Protein AF-A0A7K4IM22-F1 (afdb_monomer)

Sequence (169 aa):
MVTNSKRLALTTLLGAIAFISKGFLPTPVDKMFIVVQALAFALASLLIRGGATYASVVNGALLSIIKAEFFPFSIFFSILYGLLIDGLFFISKVKTENCVRNGRLLSALSLSTAIIGFMSIYVATSVGLMPLTSILYVIIFVIGVINGIVAGYLTSLIWNKYLAYYFKN

Secondary structure (DSSP, 8-state):
---HHHHHHHHHHHHHHHHHHHHTSPTTHHHH--HHHHHHHHHHHHHSTTHHHHHHHHHHHHHHHH-GGGTTHHHHHHHHHHHHHHHHHHHTT-B-SS-B-HHHHHHHHHHHHHHHHHHHHHHHHHTT-----HHHHHHHHHHHHHHHHHHHHHHHHHIIIIIHHHTT-

Foldseek 3Di:
DQPPVNLLVLLLVLLVQQQVQQLPPDPPVSLLRNLSVLLSLLLLCVVDQLSSLSSLQNNQVSSCVSPVVCPPVSNVLSNQLSVQLNVQCVVLVQDDPQAGDLVSLLVSQLVSQLVSLVVVVVVCVVVVVDPDDPVVSVVSNVSSSVSSNSSSNVSRCCCNPPVSVVVVD

Mean predicted aligned error: 7.1 Å

Radius of gyration: 15.71 Å; Cα contacts (8 Å, |Δi|>4): 234; chains: 1; bounding box: 38×25×49 Å

pLDDT: mean 80.61, std 10.28, range [36.12, 92.31]

Solvent-accessible surface area (backbone atoms only — not comparable to full-atom values): 8396 Å² total; per-residue (Å²): 134,83,52,72,68,58,52,53,52,49,19,46,49,34,7,48,53,27,28,69,68,30,60,83,43,59,86,69,57,31,60,56,51,44,29,63,35,52,26,30,31,52,48,24,27,73,77,33,91,55,17,6,30,55,9,18,45,47,23,11,58,58,38,35,73,74,42,52,92,48,55,68,56,47,36,54,52,28,32,51,44,13,44,38,42,34,51,35,40,59,74,60,53,24,74,46,103,74,49,64,46,52,69,49,39,21,52,30,36,24,50,34,34,41,55,47,43,52,53,52,49,55,50,35,54,74,71,60,79,52,96,64,62,75,67,58,54,53,50,43,44,54,43,27,31,53,28,18,39,52,17,22,52,50,41,37,48,49,37,60,70,56,46,41,58,63,75,70,112

Structure (mmCIF, N/CA/C/O backbone):
data_AF-A0A7K4IM22-F1
#
_entry.id   AF-A0A7K4IM22-F1
#
loop_
_atom_site.group_PDB
_atom_site.id
_atom_site.type_symbol
_atom_s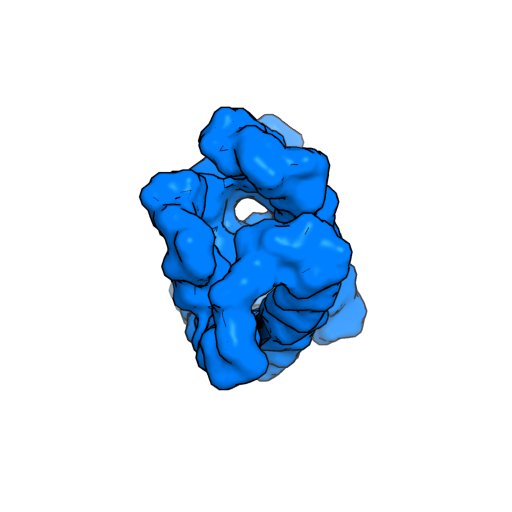ite.label_atom_id
_atom_site.label_alt_id
_atom_site.label_comp_id
_atom_site.label_asym_id
_atom_site.label_entity_id
_atom_site.label_seq_id
_atom_site.pdbx_PDB_ins_code
_atom_site.Cartn_x
_atom_site.Cartn_y
_atom_site.Cartn_z
_atom_site.occupancy
_atom_site.B_iso_or_equiv
_atom_site.auth_seq_id
_atom_site.auth_comp_id
_atom_site.auth_asym_id
_atom_site.auth_atom_id
_atom_site.pdbx_PDB_model_num
ATOM 1 N N . MET A 1 1 ? -6.255 4.124 25.709 1.00 44.84 1 MET A N 1
ATOM 2 C CA . MET A 1 1 ? -5.140 4.902 25.113 1.00 44.84 1 MET A CA 1
ATOM 3 C C . MET A 1 1 ? -3.961 3.972 24.851 1.00 44.84 1 MET A C 1
ATOM 5 O O . MET A 1 1 ? -3.412 3.422 25.794 1.00 44.84 1 MET A O 1
ATOM 9 N N . VAL A 1 2 ? -3.596 3.737 23.589 1.00 54.25 2 VAL A N 1
ATOM 10 C CA . VAL A 1 2 ? -2.397 2.948 23.253 1.00 54.25 2 VAL A CA 1
ATOM 11 C C . VAL A 1 2 ? -1.177 3.848 23.478 1.00 54.25 2 VAL A C 1
ATOM 13 O O . VAL A 1 2 ? -1.089 4.907 22.861 1.00 54.25 2 VAL A O 1
ATOM 16 N N . THR A 1 3 ? -0.268 3.467 24.378 1.00 66.62 3 THR A N 1
ATOM 17 C CA . THR A 1 3 ? 0.984 4.198 24.645 1.00 66.62 3 THR A CA 1
ATOM 18 C C . THR A 1 3 ? 1.800 4.391 23.361 1.00 66.62 3 THR A C 1
ATOM 20 O O . THR A 1 3 ? 1.767 3.539 22.470 1.00 66.62 3 THR A O 1
ATOM 23 N N . ASN A 1 4 ? 2.553 5.496 23.254 1.00 75.06 4 ASN A N 1
ATOM 24 C CA . ASN A 1 4 ? 3.346 5.822 22.056 1.00 75.06 4 ASN A CA 1
ATOM 25 C C . ASN A 1 4 ? 4.263 4.667 21.611 1.00 75.06 4 ASN A C 1
ATOM 27 O O . ASN A 1 4 ? 4.353 4.394 20.416 1.00 75.06 4 ASN A O 1
ATOM 31 N N . SER A 1 5 ? 4.838 3.912 22.552 1.00 79.75 5 SER A N 1
ATOM 32 C CA . SER A 1 5 ? 5.677 2.743 22.250 1.00 79.75 5 SER A CA 1
ATOM 33 C C . SER A 1 5 ? 4.906 1.601 21.579 1.00 79.75 5 SER A C 1
ATOM 35 O O . SER A 1 5 ? 5.389 1.016 20.615 1.00 79.75 5 SER A O 1
ATOM 37 N N . LYS A 1 6 ? 3.678 1.306 22.029 1.00 81.69 6 LYS A N 1
ATOM 38 C CA . LYS A 1 6 ? 2.829 0.267 21.418 1.00 81.69 6 LYS A CA 1
ATOM 39 C C . LYS A 1 6 ? 2.375 0.669 20.013 1.00 81.69 6 LYS A C 1
ATOM 41 O O . LYS A 1 6 ? 2.287 -0.182 19.134 1.00 81.69 6 LYS A O 1
ATOM 46 N N . ARG A 1 7 ? 2.114 1.964 19.788 1.00 78.94 7 ARG A N 1
ATOM 47 C CA . ARG A 1 7 ? 1.767 2.489 18.456 1.00 78.94 7 ARG A CA 1
ATOM 48 C C . ARG A 1 7 ? 2.927 2.319 17.480 1.00 78.94 7 ARG A C 1
ATOM 50 O O . ARG A 1 7 ? 2.709 1.831 16.378 1.00 78.94 7 ARG A O 1
ATOM 57 N N . LEU A 1 8 ? 4.137 2.670 17.914 1.00 83.06 8 LEU A N 1
ATOM 58 C CA . LEU A 1 8 ? 5.347 2.509 17.112 1.00 83.06 8 LEU A CA 1
ATOM 59 C C . LEU A 1 8 ? 5.618 1.032 16.796 1.00 83.06 8 LEU A C 1
ATOM 61 O O . LEU A 1 8 ? 5.872 0.698 15.648 1.00 83.06 8 LEU A O 1
ATOM 65 N N . ALA A 1 9 ? 5.490 0.144 17.787 1.00 87.31 9 ALA A N 1
ATOM 66 C CA . ALA A 1 9 ? 5.671 -1.295 17.592 1.00 87.31 9 ALA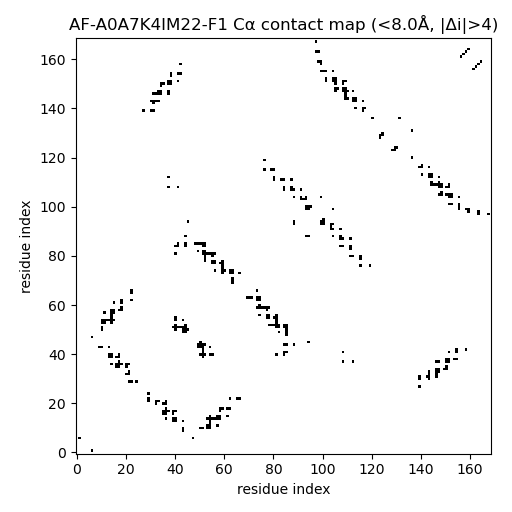 A CA 1
ATOM 67 C C . ALA A 1 9 ? 4.666 -1.893 16.590 1.00 87.31 9 ALA A C 1
ATOM 69 O O . ALA A 1 9 ? 5.017 -2.758 15.795 1.00 87.31 9 ALA A O 1
ATOM 70 N N . LEU A 1 10 ? 3.413 -1.428 16.600 1.00 86.31 10 LEU A N 1
ATOM 71 C CA . LEU A 1 10 ? 2.394 -1.884 15.652 1.00 86.31 10 LEU A CA 1
ATOM 72 C C . LEU A 1 10 ? 2.688 -1.429 14.218 1.00 86.31 10 LEU A C 1
ATOM 74 O O . LEU A 1 10 ? 2.568 -2.231 13.293 1.00 86.31 10 LEU A O 1
ATOM 78 N N . THR A 1 11 ? 3.069 -0.164 14.009 1.00 86.81 11 THR A N 1
ATOM 79 C CA . THR A 1 11 ? 3.375 0.338 12.658 1.00 86.81 11 THR A CA 1
ATOM 80 C C . THR A 1 11 ? 4.645 -0.285 12.096 1.00 86.81 11 THR A C 1
ATOM 82 O O . THR A 1 11 ? 4.673 -0.617 10.911 1.00 86.81 11 THR A O 1
ATOM 85 N N . THR A 1 12 ? 5.670 -0.504 12.925 1.00 88.69 12 THR A N 1
ATOM 86 C CA . THR A 1 12 ? 6.892 -1.197 12.499 1.00 88.69 12 THR A CA 1
ATOM 87 C C . THR A 1 12 ? 6.615 -2.657 12.159 1.00 88.69 12 THR A C 1
ATOM 89 O O . THR A 1 12 ? 7.071 -3.122 11.118 1.00 88.69 12 THR A O 1
ATOM 92 N N . LEU A 1 13 ? 5.814 -3.361 12.964 1.00 90.94 13 LEU A N 1
ATOM 93 C CA . LEU A 1 13 ? 5.442 -4.753 12.709 1.00 90.94 13 LEU A CA 1
ATOM 94 C C . LEU A 1 13 ? 4.632 -4.903 11.414 1.00 90.94 13 LEU A C 1
ATOM 96 O O . LEU A 1 13 ? 4.947 -5.759 10.591 1.00 90.94 13 LEU A O 1
ATOM 100 N N . LEU A 1 14 ? 3.642 -4.037 11.179 1.00 89.56 14 LEU A N 1
ATOM 101 C CA . LEU A 1 14 ? 2.877 -4.028 9.926 1.00 89.56 14 LEU A CA 1
ATOM 102 C C . LEU A 1 14 ? 3.754 -3.678 8.714 1.00 89.56 14 LEU A C 1
ATOM 104 O O . LEU A 1 14 ? 3.598 -4.280 7.651 1.00 89.56 14 LEU A O 1
ATOM 108 N N . GLY A 1 15 ? 4.709 -2.758 8.878 1.00 87.19 15 GLY A N 1
ATOM 109 C CA . GLY A 1 15 ? 5.718 -2.453 7.860 1.00 87.19 15 GLY A CA 1
ATOM 110 C C . GLY A 1 15 ? 6.636 -3.642 7.554 1.00 87.19 15 GLY A C 1
ATOM 111 O O . GLY A 1 15 ? 6.923 -3.913 6.390 1.00 87.19 15 GLY A O 1
ATOM 112 N N . ALA A 1 16 ? 7.047 -4.397 8.574 1.00 89.00 16 ALA A N 1
ATOM 113 C CA . ALA A 1 16 ? 7.862 -5.598 8.413 1.00 89.00 16 ALA A CA 1
ATOM 114 C C . ALA A 1 16 ? 7.088 -6.741 7.732 1.00 89.00 16 ALA A C 1
ATOM 116 O O . ALA A 1 16 ? 7.627 -7.396 6.843 1.00 89.00 16 ALA A O 1
ATOM 117 N N . ILE A 1 17 ? 5.813 -6.949 8.081 1.00 89.19 17 ILE A N 1
ATOM 118 C CA . ILE A 1 17 ? 4.940 -7.937 7.419 1.00 89.19 17 ILE A CA 1
ATOM 119 C C . ILE A 1 17 ? 4.782 -7.602 5.932 1.00 89.19 17 ILE A C 1
ATOM 121 O O . ILE A 1 17 ? 4.923 -8.478 5.076 1.00 89.19 17 ILE A O 1
ATOM 125 N N . ALA A 1 18 ? 4.536 -6.326 5.618 1.00 86.94 18 ALA A N 1
ATOM 126 C CA . ALA A 1 18 ? 4.472 -5.843 4.243 1.00 86.94 18 ALA A CA 1
ATOM 127 C C . ALA A 1 18 ? 5.768 -6.134 3.469 1.00 86.94 18 ALA A C 1
ATOM 129 O O . ALA A 1 18 ? 5.710 -6.559 2.314 1.00 86.94 18 ALA A O 1
ATOM 130 N N . PHE A 1 19 ? 6.919 -5.952 4.117 1.00 87.12 19 PHE A N 1
ATOM 131 C CA . PHE A 1 19 ? 8.220 -6.228 3.525 1.00 87.12 19 PHE A CA 1
ATOM 132 C C . PHE A 1 19 ? 8.433 -7.722 3.277 1.00 87.12 19 PHE A C 1
ATOM 134 O O . PHE A 1 19 ? 8.758 -8.096 2.154 1.00 87.12 19 PHE A O 1
ATOM 141 N N . ILE A 1 20 ? 8.198 -8.584 4.270 1.00 85.94 20 ILE A N 1
ATOM 142 C CA . ILE A 1 20 ? 8.383 -10.040 4.133 1.00 85.94 20 ILE A CA 1
ATOM 143 C C . ILE A 1 20 ? 7.531 -10.589 2.984 1.00 85.94 20 ILE A C 1
ATOM 145 O O . ILE A 1 20 ? 7.992 -11.438 2.225 1.00 85.94 20 ILE A O 1
ATOM 149 N N . SER A 1 21 ? 6.322 -10.053 2.797 1.00 82.12 21 SER A N 1
ATOM 150 C CA . SER A 1 21 ? 5.409 -10.514 1.752 1.00 82.12 21 SER A CA 1
ATOM 151 C C . SER A 1 21 ? 5.905 -10.292 0.319 1.00 82.12 21 SER A C 1
ATOM 153 O O . SER A 1 21 ? 5.419 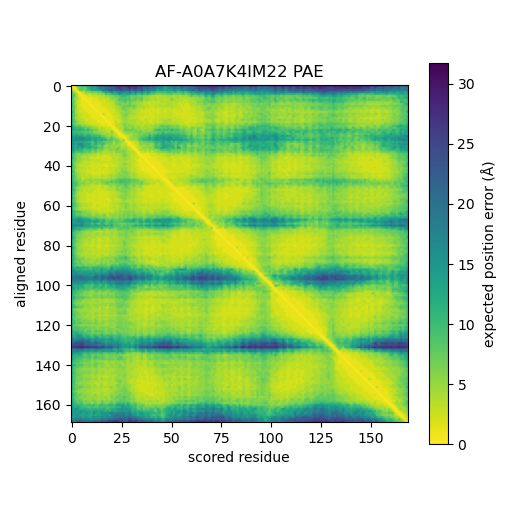-10.978 -0.578 1.00 82.12 21 SER A O 1
ATOM 155 N N . LYS A 1 22 ? 6.800 -9.327 0.069 1.00 80.56 22 LYS A N 1
ATOM 156 C CA . LYS A 1 22 ? 7.227 -8.986 -1.305 1.00 80.56 22 LYS A CA 1
ATOM 157 C C . LYS A 1 22 ? 8.723 -8.753 -1.495 1.00 80.56 22 LYS A C 1
ATOM 159 O O . LYS A 1 22 ? 9.182 -8.616 -2.629 1.00 80.56 22 LYS A O 1
ATOM 164 N N . GLY A 1 23 ? 9.480 -8.645 -0.408 1.00 74.62 23 GLY A N 1
ATOM 165 C CA . GLY A 1 23 ? 10.910 -8.350 -0.426 1.00 74.62 23 GLY A CA 1
ATOM 166 C C . GLY A 1 23 ? 11.691 -9.405 -1.198 1.00 74.62 23 GLY A C 1
ATOM 167 O O . GLY A 1 23 ? 12.594 -9.056 -1.947 1.00 74.62 23 GLY A O 1
ATOM 168 N N . PHE A 1 24 ? 11.254 -10.661 -1.099 1.00 76.62 24 PHE A N 1
ATOM 169 C CA . PHE A 1 24 ? 11.891 -11.821 -1.724 1.00 76.62 24 PHE A CA 1
ATOM 170 C C . PHE A 1 24 ? 11.353 -12.167 -3.120 1.00 76.62 24 PHE A C 1
ATOM 172 O O . PHE A 1 24 ? 11.835 -13.111 -3.739 1.00 76.62 24 PHE A O 1
ATOM 179 N N . LEU A 1 25 ? 10.358 -11.433 -3.630 1.00 74.00 25 LEU A N 1
ATOM 180 C CA . LEU A 1 25 ? 9.824 -11.677 -4.969 1.00 74.00 25 LEU A CA 1
ATOM 181 C C . LEU A 1 25 ? 10.658 -10.930 -6.024 1.00 74.00 25 LEU A C 1
ATOM 183 O O . LEU A 1 25 ? 10.905 -9.725 -5.850 1.00 74.00 25 LEU A O 1
ATOM 187 N N . PRO A 1 26 ? 11.053 -11.600 -7.125 1.00 68.25 26 PRO A N 1
ATOM 188 C CA . PRO A 1 26 ? 11.725 -10.941 -8.236 1.00 68.25 26 PRO A CA 1
ATOM 189 C C . PRO A 1 26 ? 10.772 -9.962 -8.935 1.00 68.25 26 PRO A C 1
ATOM 191 O O . PRO A 1 26 ? 9.562 -10.186 -9.012 1.00 68.25 26 PRO A O 1
ATOM 194 N N . THR A 1 27 ? 11.308 -8.864 -9.458 1.00 68.12 27 THR A N 1
ATOM 195 C CA . THR A 1 27 ? 10.587 -7.970 -10.376 1.00 68.12 27 THR A CA 1
ATOM 196 C C . THR A 1 27 ? 10.304 -8.721 -11.687 1.00 68.12 27 THR A C 1
ATOM 198 O O . THR A 1 27 ? 11.209 -9.387 -12.185 1.00 68.12 27 THR A O 1
ATOM 201 N N . PRO A 1 28 ? 9.079 -8.693 -12.267 1.00 65.00 28 PRO A N 1
ATOM 202 C CA . PRO A 1 28 ? 7.889 -7.880 -11.955 1.00 65.00 28 PRO A CA 1
ATOM 203 C C . PRO A 1 28 ? 6.901 -8.497 -10.952 1.00 65.00 28 PRO A C 1
ATOM 205 O O . PRO A 1 28 ? 5.875 -7.879 -10.653 1.00 65.00 28 PRO A O 1
ATOM 208 N N . VAL A 1 29 ? 7.140 -9.734 -10.508 1.00 68.06 29 VAL A N 1
ATOM 209 C CA . VAL A 1 29 ? 6.188 -10.530 -9.713 1.00 68.06 29 VAL A CA 1
ATOM 210 C C . VAL A 1 29 ? 5.863 -9.832 -8.391 1.00 68.06 29 VAL A C 1
ATOM 212 O O . VAL A 1 29 ? 4.725 -9.853 -7.929 1.00 68.06 29 VAL A O 1
ATOM 215 N N . ASP A 1 30 ? 6.824 -9.111 -7.823 1.00 68.00 30 ASP A N 1
ATOM 216 C CA . ASP A 1 30 ? 6.630 -8.287 -6.630 1.00 68.00 30 ASP A CA 1
ATOM 217 C C . ASP A 1 30 ? 5.551 -7.198 -6.776 1.00 68.00 30 ASP A C 1
ATOM 219 O O . ASP A 1 30 ? 4.867 -6.878 -5.802 1.00 68.00 30 ASP A O 1
ATOM 223 N N . LYS A 1 31 ? 5.351 -6.653 -7.982 1.00 69.50 31 LYS A N 1
ATOM 224 C CA . LYS A 1 31 ? 4.292 -5.672 -8.276 1.00 69.50 31 LYS A CA 1
ATOM 225 C C . LYS A 1 31 ? 2.915 -6.326 -8.427 1.00 69.50 31 LYS A C 1
ATOM 227 O O . LYS A 1 31 ? 1.899 -5.652 -8.272 1.00 69.50 31 LYS A O 1
ATOM 232 N N . MET A 1 32 ? 2.875 -7.632 -8.692 1.00 71.38 32 MET A N 1
ATOM 233 C CA . MET A 1 32 ? 1.647 -8.419 -8.853 1.00 71.38 32 MET A CA 1
ATOM 234 C C . MET A 1 32 ? 1.113 -8.969 -7.525 1.00 71.38 32 MET A C 1
ATOM 236 O O . MET A 1 32 ? -0.040 -9.377 -7.475 1.00 71.38 32 MET A O 1
ATOM 240 N N . PHE A 1 33 ? 1.902 -8.953 -6.444 1.00 75.56 33 PHE A N 1
ATOM 241 C CA . PHE A 1 33 ? 1.521 -9.484 -5.126 1.00 75.56 33 PHE A CA 1
ATOM 242 C C . PHE A 1 33 ? 1.568 -8.407 -4.035 1.00 75.56 33 PHE A C 1
ATOM 244 O O . PHE A 1 33 ? 2.264 -8.517 -3.028 1.00 75.56 33 PHE A O 1
ATOM 251 N N . ILE A 1 34 ? 0.786 -7.344 -4.225 1.00 83.56 34 ILE A N 1
ATOM 252 C CA . ILE A 1 34 ? 0.733 -6.203 -3.294 1.00 83.56 34 ILE A CA 1
ATOM 253 C C . ILE A 1 34 ? -0.432 -6.263 -2.296 1.00 83.56 34 ILE A C 1
ATOM 255 O O . ILE A 1 34 ? -0.561 -5.363 -1.471 1.00 83.56 34 ILE A O 1
ATOM 259 N N . VAL A 1 35 ? -1.265 -7.312 -2.332 1.00 85.19 35 VAL A N 1
ATOM 260 C CA . VAL A 1 35 ? -2.459 -7.444 -1.468 1.00 85.19 35 VAL A CA 1
ATOM 261 C C . VAL A 1 35 ? -2.097 -7.318 0.008 1.00 85.19 35 VAL A C 1
ATOM 263 O O . VAL A 1 35 ? -2.693 -6.523 0.729 1.00 85.19 35 VAL A O 1
ATOM 266 N N . VAL A 1 36 ? -1.104 -8.088 0.457 1.00 86.00 36 VAL A N 1
ATOM 267 C CA . VAL A 1 36 ? -0.706 -8.141 1.871 1.00 86.00 36 VAL A CA 1
ATOM 268 C C . VAL A 1 36 ? -0.101 -6.810 2.310 1.00 86.00 36 VAL A C 1
ATOM 270 O O . VAL A 1 36 ? -0.411 -6.323 3.394 1.00 86.00 36 VAL A O 1
ATOM 273 N N . GLN A 1 37 ? 0.702 -6.178 1.450 1.00 87.62 37 GLN A N 1
ATOM 274 C CA . GLN A 1 37 ? 1.255 -4.850 1.713 1.00 87.62 37 GLN A CA 1
ATOM 275 C C . GLN A 1 37 ? 0.145 -3.796 1.839 1.00 87.62 37 GLN A C 1
ATOM 277 O O . GLN A 1 37 ? 0.123 -3.038 2.809 1.00 87.62 37 GLN A O 1
ATOM 282 N N . ALA A 1 38 ? -0.772 -3.746 0.871 1.00 87.75 38 ALA A N 1
ATOM 283 C CA . ALA A 1 38 ? -1.893 -2.810 0.851 1.00 87.75 38 ALA A CA 1
ATOM 284 C C . ALA A 1 38 ? -2.774 -2.978 2.096 1.00 87.75 38 ALA A C 1
ATOM 286 O O . ALA A 1 38 ? -3.127 -1.999 2.754 1.00 87.75 38 ALA A O 1
ATOM 287 N N . LEU A 1 39 ? -3.058 -4.229 2.462 1.00 89.94 39 LEU A N 1
ATOM 288 C CA . LEU A 1 39 ? -3.818 -4.588 3.653 1.00 89.94 39 LEU A CA 1
ATOM 289 C C . LEU A 1 39 ? -3.109 -4.157 4.940 1.00 89.94 39 LEU A C 1
ATOM 291 O O . LEU A 1 39 ? -3.745 -3.568 5.816 1.00 89.94 39 LEU A O 1
ATOM 295 N N . ALA A 1 40 ? -1.803 -4.411 5.056 1.00 89.25 40 ALA A N 1
ATOM 296 C CA . ALA A 1 40 ? -1.013 -4.030 6.223 1.00 89.25 40 ALA A CA 1
ATOM 297 C C . ALA A 1 40 ? -0.980 -2.505 6.407 1.00 89.25 40 ALA A C 1
ATOM 299 O O . ALA A 1 40 ? -1.183 -2.012 7.517 1.00 89.25 40 ALA A O 1
ATOM 300 N N . PHE A 1 41 ? -0.798 -1.746 5.323 1.00 91.00 41 PHE A N 1
ATOM 301 C CA . PHE A 1 41 ? -0.807 -0.282 5.367 1.00 91.00 41 PHE A CA 1
ATOM 302 C C . PHE A 1 41 ? -2.196 0.264 5.704 1.00 91.00 41 PHE A C 1
ATOM 304 O O . PHE A 1 41 ? -2.323 1.140 6.559 1.00 91.00 41 PHE A O 1
ATOM 311 N N . ALA A 1 42 ? -3.251 -0.292 5.109 1.00 88.31 42 ALA A N 1
ATOM 312 C CA . ALA A 1 42 ? -4.623 0.095 5.412 1.00 88.31 42 ALA A CA 1
ATOM 313 C C . ALA A 1 42 ? -4.982 -0.144 6.887 1.00 88.31 42 ALA A C 1
ATOM 315 O O . ALA A 1 42 ? -5.538 0.739 7.544 1.00 88.31 42 ALA A O 1
ATOM 316 N N . LEU A 1 43 ? -4.620 -1.309 7.436 1.00 87.12 43 LEU A N 1
ATOM 317 C CA . LEU A 1 43 ? -4.806 -1.612 8.857 1.00 87.12 43 LEU A CA 1
ATOM 318 C C . LEU A 1 43 ? -3.993 -0.664 9.743 1.00 87.12 43 LEU A C 1
ATOM 320 O O . LEU A 1 43 ? -4.523 -0.171 10.740 1.00 87.12 43 LEU A O 1
ATOM 324 N N . ALA A 1 44 ? -2.751 -0.347 9.363 1.00 87.19 44 ALA A N 1
ATOM 325 C CA . ALA A 1 44 ? -1.921 0.607 10.094 1.00 87.19 44 ALA A CA 1
ATOM 326 C C . ALA A 1 44 ? -2.591 1.990 10.172 1.00 87.19 44 ALA A C 1
ATOM 328 O O . ALA A 1 44 ? -2.673 2.561 11.260 1.00 87.19 44 ALA A O 1
ATOM 329 N N . SER A 1 45 ? -3.131 2.490 9.054 1.00 86.94 45 SER A N 1
ATOM 330 C CA . SER A 1 45 ? -3.863 3.766 8.980 1.00 86.94 45 SER A CA 1
ATOM 331 C C . SER A 1 45 ? -5.144 3.785 9.827 1.00 86.94 45 SER A C 1
ATOM 333 O O . SER A 1 45 ? -5.471 4.784 10.474 1.00 86.94 45 SER A O 1
ATOM 335 N N . LEU A 1 46 ? -5.882 2.671 9.870 1.00 84.56 46 LEU A N 1
ATOM 336 C CA . LEU A 1 46 ? -7.111 2.573 10.666 1.00 84.56 46 LEU A CA 1
ATOM 337 C C . LEU A 1 46 ? -6.835 2.514 12.175 1.00 84.56 46 LEU A C 1
ATOM 339 O O . LEU A 1 46 ? -7.560 3.138 12.967 1.00 84.56 46 LEU A O 1
ATOM 343 N N . LEU A 1 47 ? -5.789 1.782 12.570 1.00 84.31 47 LEU A N 1
ATOM 344 C CA . LEU A 1 47 ? -5.343 1.653 13.958 1.00 84.31 47 LEU A CA 1
ATOM 345 C C . LEU A 1 47 ? -4.767 2.969 14.486 1.00 84.31 47 LEU A C 1
ATOM 347 O O . LEU A 1 47 ? -5.042 3.375 15.617 1.00 84.31 47 LEU A O 1
ATOM 351 N N . ILE A 1 48 ? -3.956 3.642 13.673 1.00 83.38 48 ILE A N 1
ATOM 352 C CA . ILE A 1 48 ? -3.186 4.822 14.051 1.00 83.38 48 ILE A CA 1
ATOM 353 C C . ILE A 1 48 ? -3.346 5.858 12.945 1.00 83.38 48 ILE A C 1
ATOM 355 O O . ILE A 1 48 ? -3.030 5.595 11.793 1.00 83.38 48 ILE A O 1
ATOM 359 N N . ARG A 1 49 ? -3.779 7.072 13.298 1.00 80.19 49 ARG A N 1
ATOM 360 C CA . ARG A 1 49 ? -3.814 8.194 12.351 1.00 80.19 49 ARG A CA 1
ATOM 361 C C . ARG A 1 49 ? -2.406 8.427 11.780 1.00 80.19 49 ARG A C 1
ATOM 363 O O . ARG A 1 49 ? -1.498 8.710 12.558 1.00 80.19 49 ARG A O 1
ATOM 370 N N . GLY A 1 50 ? -2.239 8.291 10.463 1.00 84.12 50 GLY A N 1
ATOM 371 C CA . GLY A 1 50 ? -0.928 8.365 9.800 1.00 84.12 50 GLY A CA 1
ATOM 372 C C . GLY A 1 50 ? -0.127 7.052 9.808 1.00 84.12 50 GLY A C 1
ATOM 373 O O . GLY A 1 50 ? 1.061 7.043 9.488 1.00 84.12 50 GLY A O 1
ATOM 374 N N . GLY A 1 51 ? -0.726 5.943 10.249 1.00 85.56 51 GLY A N 1
ATOM 375 C CA . GLY A 1 51 ? -0.031 4.675 10.456 1.00 85.56 51 GLY A CA 1
ATOM 376 C C . GLY A 1 51 ? 0.471 4.026 9.169 1.00 85.56 51 GLY A C 1
ATOM 377 O O . GLY A 1 51 ? 1.515 3.371 9.212 1.00 85.56 51 GLY A O 1
ATOM 378 N N . ALA A 1 52 ? -0.209 4.231 8.032 1.00 89.19 52 ALA A N 1
ATOM 379 C CA . ALA A 1 52 ? 0.263 3.716 6.746 1.00 89.19 52 ALA A CA 1
ATOM 380 C C . ALA A 1 52 ? 1.591 4.363 6.355 1.00 89.19 52 ALA A C 1
ATOM 382 O O . ALA A 1 52 ? 2.506 3.662 5.934 1.00 89.19 52 ALA A O 1
ATOM 383 N N . THR A 1 53 ? 1.731 5.673 6.554 1.00 90.75 53 THR A N 1
ATOM 384 C CA . THR A 1 53 ? 2.961 6.411 6.258 1.00 90.75 53 THR A CA 1
ATOM 385 C C . THR A 1 53 ? 4.123 5.867 7.086 1.00 90.75 53 THR A C 1
ATOM 387 O O . THR A 1 53 ? 5.143 5.484 6.514 1.00 90.75 53 THR A O 1
ATOM 390 N N . TYR A 1 54 ? 3.955 5.703 8.403 1.00 88.25 54 TYR A N 1
ATOM 391 C CA . TYR A 1 54 ? 5.000 5.116 9.255 1.00 88.25 54 TYR A CA 1
ATOM 392 C C . TYR A 1 54 ? 5.369 3.684 8.842 1.00 88.25 54 TYR A C 1
ATOM 394 O O . TYR A 1 54 ? 6.552 3.377 8.688 1.00 88.25 54 TYR A O 1
ATOM 402 N N . ALA A 1 55 ? 4.375 2.820 8.610 1.00 91.31 55 ALA A N 1
ATOM 403 C CA . ALA A 1 55 ? 4.612 1.449 8.154 1.00 91.31 55 ALA A CA 1
ATOM 404 C C . ALA A 1 55 ? 5.317 1.415 6.787 1.00 91.31 55 ALA A C 1
ATOM 406 O O . ALA A 1 55 ? 6.175 0.567 6.540 1.00 91.31 55 ALA A O 1
ATOM 407 N N . SER A 1 56 ? 4.994 2.364 5.909 1.00 91.81 56 SER A N 1
ATOM 408 C CA . SER A 1 56 ? 5.568 2.461 4.572 1.00 91.81 56 SER A CA 1
ATOM 409 C C . SER A 1 56 ? 7.007 2.970 4.546 1.00 91.81 56 SER A C 1
ATOM 411 O O . SER A 1 56 ? 7.777 2.518 3.699 1.00 91.81 56 SER A O 1
ATOM 413 N N . VAL A 1 57 ? 7.395 3.840 5.485 1.00 91.12 57 VAL A N 1
ATOM 414 C CA . VAL A 1 57 ? 8.792 4.264 5.677 1.00 91.12 57 VAL A CA 1
ATOM 415 C C . VAL A 1 57 ? 9.635 3.062 6.086 1.00 91.12 57 VAL A C 1
ATOM 417 O O . VAL A 1 57 ? 10.657 2.793 5.462 1.00 91.12 57 VAL A O 1
ATOM 420 N N . VAL A 1 58 ? 9.163 2.295 7.075 1.00 90.38 58 VAL A N 1
ATOM 421 C CA . VAL A 1 58 ? 9.830 1.067 7.534 1.00 90.38 58 VAL A CA 1
ATOM 422 C C . VAL A 1 58 ? 9.948 0.075 6.378 1.00 90.38 58 VAL A C 1
ATOM 424 O O . VAL A 1 58 ? 11.052 -0.331 6.028 1.00 90.38 58 VAL A O 1
ATOM 427 N N . ASN A 1 59 ? 8.836 -0.245 5.712 1.00 90.19 59 ASN A N 1
ATOM 428 C CA . ASN A 1 59 ? 8.838 -1.141 4.557 1.00 90.19 59 ASN A CA 1
ATOM 429 C C . ASN A 1 59 ? 9.796 -0.668 3.449 1.00 90.19 59 ASN A C 1
ATOM 431 O O . ASN A 1 59 ? 10.524 -1.481 2.893 1.00 90.19 59 ASN A O 1
ATOM 435 N N . GLY A 1 60 ? 9.813 0.630 3.134 1.00 87.38 60 GLY A N 1
ATOM 436 C CA . GLY A 1 60 ? 10.684 1.207 2.108 1.00 87.38 60 GLY A CA 1
ATOM 437 C C . GLY A 1 60 ? 12.164 1.081 2.461 1.00 87.38 60 GLY A C 1
ATOM 438 O O . GLY A 1 60 ? 12.949 0.665 1.612 1.00 87.38 60 GLY A O 1
ATOM 439 N N . ALA A 1 61 ? 12.523 1.369 3.715 1.00 87.94 61 ALA A N 1
ATOM 440 C CA . ALA A 1 61 ? 13.887 1.238 4.222 1.00 87.94 61 ALA A CA 1
ATOM 441 C C . ALA A 1 61 ? 14.379 -0.219 4.193 1.00 87.94 61 ALA A C 1
ATOM 443 O O . ALA A 1 61 ? 15.493 -0.491 3.747 1.00 87.94 61 ALA A O 1
ATOM 444 N N . LEU A 1 62 ? 13.539 -1.178 4.598 1.00 87.06 62 LEU A N 1
ATOM 445 C CA . LEU A 1 62 ? 13.890 -2.597 4.501 1.00 87.06 62 LEU A CA 1
ATOM 446 C C . LEU A 1 62 ? 14.024 -3.035 3.032 1.00 87.06 62 LEU A C 1
ATOM 448 O O . LEU A 1 62 ? 14.965 -3.745 2.677 1.00 87.06 62 LEU A O 1
ATOM 452 N N . LEU A 1 63 ? 13.128 -2.570 2.153 1.00 84.75 63 LEU A N 1
ATOM 453 C CA . LEU A 1 63 ? 13.163 -2.912 0.730 1.00 84.75 63 LEU A CA 1
ATOM 454 C C . LEU A 1 63 ? 14.408 -2.366 0.029 1.00 84.75 63 LEU A C 1
ATOM 456 O O . LEU A 1 63 ? 14.939 -3.051 -0.837 1.00 84.75 63 LEU A O 1
ATOM 460 N N . SER A 1 64 ? 14.901 -1.183 0.408 1.00 83.81 64 SER A N 1
ATOM 461 C CA . SER A 1 64 ? 16.133 -0.628 -0.170 1.00 83.81 64 SER A CA 1
ATOM 462 C C . SER A 1 64 ? 17.383 -1.451 0.122 1.00 83.81 64 SER A C 1
ATOM 464 O O . SER A 1 64 ? 18.312 -1.409 -0.675 1.00 83.81 64 SER A O 1
ATOM 466 N N . ILE A 1 65 ? 17.404 -2.206 1.225 1.00 84.00 65 ILE A N 1
ATOM 467 C CA . ILE A 1 65 ? 18.544 -3.063 1.577 1.00 84.00 65 ILE A CA 1
ATOM 468 C C . ILE A 1 65 ? 18.584 -4.294 0.664 1.00 84.00 65 ILE A C 1
ATOM 470 O O . ILE A 1 65 ? 19.653 -4.687 0.213 1.00 84.00 65 ILE A O 1
ATOM 474 N N . ILE A 1 66 ? 17.422 -4.889 0.364 1.00 80.19 66 ILE A N 1
ATOM 475 C CA . ILE A 1 66 ? 17.343 -6.072 -0.510 1.00 80.19 66 ILE A CA 1
ATOM 476 C C . ILE A 1 66 ? 17.391 -5.685 -1.991 1.00 80.19 66 ILE A C 1
ATOM 478 O O . ILE A 1 66 ? 18.084 -6.318 -2.781 1.00 80.19 66 ILE A O 1
ATOM 482 N N . LYS A 1 67 ? 16.641 -4.655 -2.389 1.00 74.12 67 LYS A N 1
ATOM 483 C CA . LYS A 1 67 ? 16.459 -4.239 -3.787 1.00 74.12 67 LYS A CA 1
ATOM 484 C C . LYS A 1 67 ? 17.291 -2.996 -4.090 1.00 74.12 67 LYS A C 1
ATOM 486 O O . LYS A 1 67 ? 16.743 -1.952 -4.453 1.00 74.12 67 LYS A O 1
ATOM 491 N N . ALA A 1 68 ? 18.610 -3.127 -3.937 1.00 72.06 68 ALA A N 1
ATOM 492 C CA . ALA A 1 68 ? 19.571 -2.051 -4.186 1.00 72.06 68 ALA A CA 1
ATOM 493 C C . ALA A 1 68 ? 19.493 -1.515 -5.630 1.00 72.06 68 ALA A C 1
ATOM 495 O O . ALA A 1 68 ? 19.625 -0.316 -5.848 1.00 72.06 68 ALA A O 1
ATOM 496 N N . GLU A 1 69 ? 19.169 -2.377 -6.598 1.00 68.50 69 GLU A N 1
ATOM 497 C CA . GLU A 1 69 ? 19.019 -2.029 -8.022 1.00 68.50 69 GLU A CA 1
ATOM 498 C C . GLU A 1 69 ? 17.922 -0.986 -8.300 1.00 68.50 69 GLU A C 1
ATOM 500 O O . GLU A 1 69 ? 17.978 -0.271 -9.296 1.00 68.50 69 GLU A O 1
ATOM 505 N N . PHE A 1 70 ? 16.921 -0.880 -7.419 1.00 69.69 70 PHE A N 1
ATOM 506 C CA . PHE A 1 70 ? 15.800 0.062 -7.544 1.00 69.69 70 PHE A CA 1
ATOM 507 C C . PHE A 1 70 ? 15.892 1.230 -6.547 1.00 69.69 70 PHE A C 1
ATOM 509 O O . PHE A 1 70 ? 14.926 1.979 -6.353 1.00 69.69 70 PHE A O 1
ATOM 516 N N . PHE A 1 71 ? 17.034 1.393 -5.878 1.00 72.38 71 PHE A N 1
ATOM 517 C CA . PHE A 1 71 ? 17.306 2.553 -5.037 1.00 72.38 71 PHE A CA 1
ATOM 518 C C . PHE A 1 71 ? 17.574 3.796 -5.909 1.00 72.38 71 PHE A C 1
ATOM 520 O O . PHE A 1 71 ? 18.255 3.679 -6.925 1.00 72.38 71 PHE A O 1
ATOM 527 N N . PRO A 1 72 ? 17.069 4.997 -5.556 1.00 80.19 72 PRO A N 1
ATOM 528 C CA . PRO A 1 72 ? 16.264 5.359 -4.378 1.00 80.19 72 PRO A CA 1
ATOM 529 C C . PRO A 1 72 ? 14.742 5.236 -4.582 1.00 80.19 72 PRO A C 1
ATOM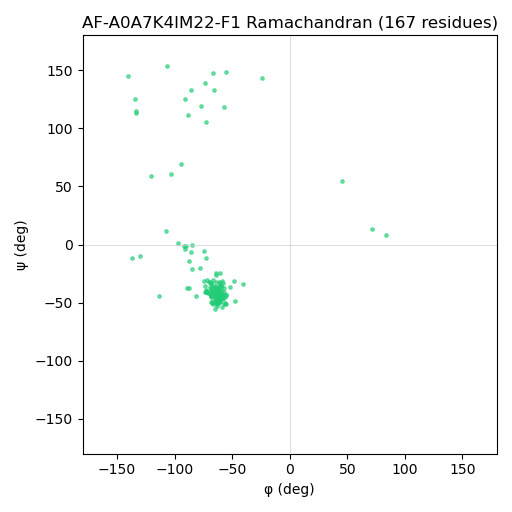 531 O O . PRO A 1 72 ? 13.960 5.488 -3.660 1.00 80.19 72 PRO A O 1
ATOM 534 N N . PHE A 1 73 ? 14.295 4.845 -5.776 1.00 80.81 73 PHE A N 1
ATOM 535 C CA . PHE A 1 73 ? 12.882 4.832 -6.158 1.00 80.81 73 PHE A CA 1
ATOM 536 C C . PHE A 1 73 ? 12.013 3.937 -5.261 1.00 80.81 73 PHE A C 1
ATOM 538 O O . PHE A 1 73 ? 10.885 4.311 -4.945 1.00 80.81 73 PHE A O 1
ATOM 545 N N . SER A 1 74 ? 12.533 2.802 -4.783 1.00 80.88 74 SER A N 1
ATOM 546 C CA . SER A 1 74 ? 11.827 1.910 -3.845 1.00 80.88 74 SER A CA 1
ATOM 547 C C . SER A 1 74 ? 11.348 2.615 -2.574 1.00 80.88 74 SER A C 1
ATOM 549 O O . SER A 1 74 ? 10.209 2.411 -2.145 1.00 80.88 74 SER A O 1
ATOM 551 N N . ILE A 1 75 ? 12.196 3.459 -1.977 1.00 86.00 75 ILE A N 1
ATOM 552 C CA . ILE A 1 75 ? 11.848 4.210 -0.764 1.00 86.00 75 ILE A CA 1
ATOM 553 C C . ILE A 1 75 ? 10.779 5.241 -1.103 1.00 86.00 75 ILE A C 1
ATOM 555 O O . ILE A 1 75 ? 9.740 5.292 -0.443 1.00 86.00 75 ILE A O 1
ATOM 559 N N . PHE A 1 76 ? 11.012 6.013 -2.166 1.00 88.81 76 PHE A N 1
ATOM 560 C CA . PHE A 1 76 ? 10.101 7.062 -2.605 1.00 88.81 76 PHE A CA 1
ATOM 561 C C . PHE A 1 76 ? 8.691 6.520 -2.876 1.00 88.81 76 PHE A C 1
ATOM 563 O O . PHE A 1 76 ? 7.719 7.018 -2.309 1.00 88.81 76 PHE A O 1
ATOM 570 N N . PHE A 1 77 ? 8.572 5.448 -3.665 1.00 86.56 77 PHE A N 1
ATOM 571 C CA . PHE A 1 77 ? 7.282 4.829 -3.968 1.00 86.56 77 PHE A CA 1
ATOM 572 C C . PHE A 1 77 ? 6.605 4.227 -2.741 1.00 86.56 77 PHE A C 1
ATOM 574 O O . PHE A 1 77 ? 5.383 4.309 -2.626 1.00 86.56 77 PHE A O 1
ATOM 581 N N . SER A 1 78 ? 7.372 3.636 -1.821 1.00 88.62 78 SER A N 1
ATOM 582 C CA . SER A 1 78 ? 6.811 3.093 -0.583 1.00 88.62 78 SER A CA 1
ATOM 583 C C . SER A 1 78 ? 6.189 4.206 0.260 1.00 88.62 78 SER A C 1
ATOM 585 O O . SER A 1 78 ? 5.012 4.114 0.605 1.00 88.62 78 SER A O 1
ATOM 587 N N . ILE A 1 79 ? 6.935 5.287 0.514 1.00 90.69 79 ILE A N 1
ATOM 588 C CA . ILE A 1 79 ? 6.459 6.438 1.296 1.00 90.69 79 ILE A CA 1
ATOM 589 C C . ILE A 1 79 ? 5.247 7.086 0.626 1.00 90.69 79 ILE A C 1
ATOM 591 O O . ILE A 1 79 ? 4.236 7.336 1.284 1.00 90.69 79 ILE A O 1
ATOM 595 N N . LEU A 1 80 ? 5.320 7.311 -0.688 1.00 91.69 80 LEU A N 1
ATOM 596 C CA . LEU A 1 80 ? 4.225 7.895 -1.455 1.00 91.69 80 LEU A CA 1
ATOM 597 C C . LEU A 1 80 ? 2.959 7.033 -1.363 1.00 91.69 80 LEU A C 1
ATOM 599 O O . LEU A 1 80 ? 1.865 7.573 -1.209 1.00 91.69 80 LEU A O 1
ATOM 603 N N . TYR A 1 81 ? 3.094 5.703 -1.385 1.00 90.06 81 TYR A N 1
ATOM 604 C CA . TYR A 1 81 ? 1.959 4.795 -1.234 1.00 90.06 81 TYR A CA 1
ATOM 605 C C . TYR A 1 81 ? 1.302 4.899 0.146 1.00 90.06 81 TYR A C 1
ATOM 607 O O . TYR A 1 81 ? 0.079 5.016 0.234 1.00 90.06 81 TYR A O 1
ATOM 615 N N . GLY A 1 82 ? 2.098 4.906 1.221 1.00 89.75 82 GLY A N 1
ATOM 616 C CA . GLY A 1 82 ? 1.578 5.089 2.578 1.00 89.75 82 GLY A CA 1
ATOM 617 C C . GLY A 1 82 ? 0.873 6.436 2.752 1.00 89.75 82 GLY A C 1
ATOM 618 O O . GLY A 1 82 ? -0.231 6.486 3.298 1.00 89.75 82 GLY A O 1
ATOM 619 N N . LEU A 1 83 ? 1.459 7.501 2.199 1.00 92.31 83 LEU A N 1
ATOM 620 C CA . LEU A 1 83 ? 0.892 8.848 2.221 1.00 92.31 83 LEU A CA 1
ATOM 621 C C . LEU A 1 83 ? -0.435 8.928 1.451 1.00 92.31 83 LEU A C 1
ATOM 623 O O . LEU A 1 83 ? -1.392 9.525 1.940 1.00 92.31 83 LEU A O 1
ATOM 627 N N . LEU A 1 84 ? -0.517 8.306 0.270 1.00 91.00 84 LEU A N 1
ATOM 628 C CA . LEU A 1 84 ? -1.747 8.224 -0.524 1.00 91.00 84 LEU A CA 1
ATOM 629 C C . LEU A 1 84 ? -2.860 7.503 0.240 1.00 91.00 84 LEU A C 1
ATOM 631 O O . LEU A 1 84 ? -3.998 7.968 0.225 1.00 91.00 84 LEU A O 1
ATOM 635 N N . ILE A 1 85 ? -2.545 6.397 0.922 1.00 90.06 85 ILE A N 1
ATOM 636 C CA . ILE A 1 85 ? -3.520 5.660 1.736 1.00 90.06 85 ILE A CA 1
ATOM 637 C C . ILE A 1 85 ? -4.025 6.536 2.884 1.00 90.06 85 ILE A C 1
ATOM 639 O O . ILE A 1 85 ? -5.235 6.716 3.014 1.00 90.06 85 ILE A O 1
ATOM 643 N N . ASP A 1 86 ? -3.125 7.119 3.682 1.00 89.06 86 ASP A N 1
ATOM 644 C CA . ASP A 1 86 ? -3.516 7.979 4.806 1.00 89.06 86 ASP A CA 1
ATOM 645 C C . ASP A 1 86 ? -4.304 9.212 4.336 1.00 89.06 86 ASP A C 1
ATOM 647 O O . ASP A 1 86 ? -5.335 9.558 4.922 1.00 89.06 86 ASP A O 1
ATOM 651 N N . GLY A 1 87 ? -3.859 9.850 3.250 1.00 86.31 87 GLY A N 1
ATOM 652 C CA . GLY A 1 87 ? -4.511 11.012 2.652 1.00 86.31 87 GLY A CA 1
ATOM 653 C C . GLY A 1 87 ? -5.912 10.690 2.139 1.00 86.31 87 GLY A C 1
ATOM 654 O O . GLY A 1 87 ? -6.871 11.380 2.487 1.00 86.31 87 GLY A O 1
ATOM 655 N N . LEU A 1 88 ? -6.074 9.605 1.378 1.00 87.75 88 LEU A N 1
ATOM 656 C CA . LEU A 1 88 ? -7.382 9.190 0.865 1.00 87.75 88 LEU A CA 1
ATOM 657 C C . LEU A 1 88 ? -8.307 8.695 1.976 1.00 87.75 88 LEU A C 1
ATOM 659 O O . LEU A 1 88 ? -9.516 8.921 1.894 1.00 87.75 88 LEU A O 1
ATOM 663 N N . PHE A 1 89 ? -7.773 8.072 3.028 1.00 86.69 89 PHE A N 1
ATOM 664 C CA . PHE A 1 89 ? -8.563 7.660 4.190 1.00 86.69 89 PHE A CA 1
ATOM 665 C C . PHE A 1 89 ? -9.084 8.866 4.969 1.00 86.69 89 PHE A C 1
ATOM 667 O O . PHE A 1 89 ? -10.240 8.863 5.412 1.00 86.69 89 PHE A O 1
ATOM 674 N N . PHE A 1 90 ? -8.258 9.907 5.086 1.00 83.50 90 PHE A N 1
ATOM 675 C CA . PHE A 1 90 ? -8.630 11.177 5.693 1.00 83.50 90 PHE A CA 1
ATOM 676 C C . PHE A 1 90 ? -9.685 11.921 4.860 1.00 83.50 90 PHE A C 1
ATOM 678 O O . PHE A 1 90 ? -10.743 12.260 5.391 1.00 83.50 90 PHE A O 1
ATOM 685 N N . ILE A 1 91 ? -9.449 12.099 3.554 1.00 84.75 91 ILE A N 1
ATOM 686 C CA . ILE A 1 91 ? -10.367 12.792 2.630 1.00 84.75 91 ILE A CA 1
ATOM 687 C C . ILE A 1 91 ? -11.708 12.060 2.541 1.00 84.75 91 ILE A C 1
ATOM 689 O O . ILE A 1 91 ? -12.769 12.668 2.674 1.00 84.75 91 ILE A O 1
ATOM 693 N N . SER A 1 92 ? -11.675 10.737 2.375 1.00 75.88 92 SER A N 1
ATOM 694 C CA . SER A 1 92 ? -12.892 9.935 2.221 1.00 75.88 92 SER A CA 1
ATOM 695 C C . SER A 1 92 ? -13.647 9.754 3.541 1.00 75.88 92 SER A C 1
ATOM 697 O O . SER A 1 92 ? -14.740 9.184 3.537 1.00 75.88 92 SER A O 1
ATOM 699 N N . LYS A 1 93 ? -13.104 10.220 4.679 1.00 76.38 93 LYS A N 1
ATOM 700 C CA . LYS A 1 93 ? -13.658 9.996 6.026 1.00 76.38 93 LYS A CA 1
ATOM 701 C C . LYS A 1 93 ? -14.063 8.530 6.203 1.00 76.38 93 LYS A C 1
ATOM 703 O O . LYS A 1 93 ? -15.224 8.205 6.460 1.00 76.38 93 LYS A O 1
ATOM 708 N N . VAL A 1 94 ? -13.105 7.634 5.956 1.00 68.06 94 VAL A N 1
ATOM 709 C CA . VAL A 1 94 ? -13.331 6.177 5.957 1.00 68.06 94 VAL A CA 1
ATOM 710 C C . VAL A 1 94 ? -13.724 5.679 7.348 1.00 68.06 94 VAL A C 1
ATOM 712 O O . VAL A 1 94 ? -14.535 4.760 7.479 1.00 68.06 94 VAL A O 1
ATOM 715 N N . LYS A 1 95 ? -13.192 6.332 8.385 1.00 63.50 95 LYS A N 1
ATOM 716 C CA . LYS A 1 95 ? -13.492 6.056 9.787 1.00 63.50 95 LYS A CA 1
ATOM 717 C C . LYS A 1 95 ? -14.710 6.871 10.229 1.00 63.50 95 LYS A C 1
ATOM 719 O O . LYS A 1 95 ? -14.643 8.094 10.314 1.00 63.50 95 LYS A O 1
ATOM 724 N N . THR A 1 96 ? -15.817 6.179 10.487 1.00 58.03 96 THR A N 1
ATOM 725 C CA . THR A 1 96 ? -16.976 6.707 11.229 1.00 58.03 96 THR A CA 1
ATOM 726 C C . THR A 1 96 ? -16.975 6.046 12.611 1.00 58.03 96 THR A C 1
ATOM 728 O O . THR A 1 96 ? -16.424 4.955 12.734 1.00 58.03 96 THR A O 1
ATOM 731 N N . GLU A 1 97 ? -17.541 6.696 13.634 1.00 56.97 97 GLU A N 1
ATOM 732 C CA . GLU A 1 97 ? -17.344 6.408 15.073 1.00 56.97 97 GLU A CA 1
ATOM 733 C C . GLU A 1 97 ? -17.295 4.925 15.484 1.00 56.97 97 GLU A C 1
ATOM 735 O O . GLU A 1 97 ? -16.493 4.599 16.349 1.00 56.97 97 GLU A O 1
ATOM 740 N N . ASN A 1 98 ? -18.039 4.018 14.834 1.0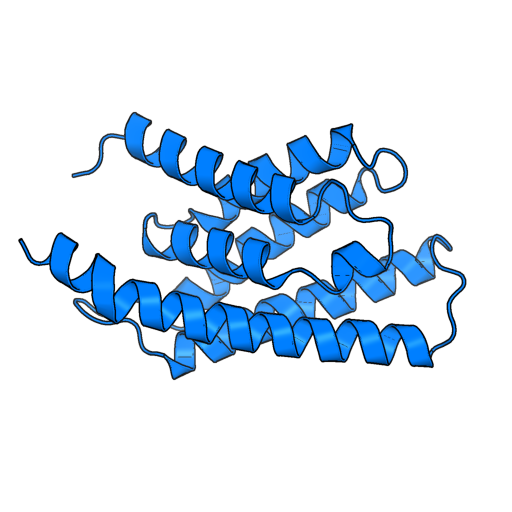0 56.38 98 ASN A N 1
ATOM 741 C CA . ASN A 1 98 ? -17.989 2.578 15.139 1.00 56.38 98 ASN A CA 1
ATOM 742 C C . ASN A 1 98 ? -17.791 1.632 13.943 1.00 56.38 98 ASN A C 1
ATOM 744 O O . ASN A 1 98 ? -17.537 0.447 14.150 1.00 56.38 98 ASN A O 1
ATOM 748 N N . CYS A 1 99 ? -17.873 2.113 12.699 1.00 61.47 99 CYS A N 1
ATOM 749 C CA . CYS A 1 99 ? -17.822 1.251 11.515 1.00 61.47 99 CYS A CA 1
ATOM 750 C C . CYS A 1 99 ? -17.010 1.887 10.390 1.00 61.47 99 CYS A C 1
ATOM 752 O O . CYS A 1 99 ? -17.061 3.099 10.151 1.00 61.47 99 CYS A O 1
ATOM 754 N N . VAL A 1 100 ? -16.301 1.041 9.647 1.00 70.25 100 VAL A N 1
ATOM 755 C CA . VAL A 1 100 ? -15.635 1.443 8.411 1.00 70.25 100 VAL A CA 1
ATOM 756 C C . VAL A 1 100 ? -16.587 1.209 7.246 1.00 70.25 100 VAL A C 1
ATOM 758 O O . VAL A 1 100 ? -17.096 0.105 7.057 1.00 70.25 100 VAL A O 1
ATOM 761 N N . ARG A 1 101 ? -16.832 2.256 6.448 1.00 73.25 101 ARG A N 1
ATOM 762 C CA . ARG A 1 101 ? -17.656 2.148 5.235 1.00 73.25 101 ARG A CA 1
ATOM 763 C C . ARG A 1 101 ? -16.887 1.388 4.156 1.00 73.25 101 ARG A C 1
ATOM 765 O O . ARG A 1 101 ? -16.005 1.967 3.519 1.00 73.25 101 ARG A O 1
ATOM 772 N N . ASN A 1 102 ? -17.276 0.134 3.917 1.00 76.75 102 ASN A N 1
ATOM 773 C CA . ASN A 1 102 ? -16.627 -0.787 2.976 1.00 76.75 102 ASN A CA 1
ATOM 774 C C . ASN A 1 102 ? -16.354 -0.131 1.615 1.00 76.75 102 ASN A C 1
ATOM 776 O O . ASN A 1 102 ? -15.226 -0.164 1.138 1.00 76.75 102 ASN A O 1
ATOM 780 N N . GLY A 1 103 ? -17.357 0.537 1.031 1.00 75.69 103 GLY A N 1
ATOM 781 C CA . GLY A 1 103 ? -17.228 1.163 -0.290 1.00 75.69 103 GLY A CA 1
ATOM 782 C C . GLY A 1 103 ? -16.183 2.281 -0.351 1.00 75.69 103 GLY A C 1
ATOM 783 O O . GLY A 1 103 ? -15.427 2.356 -1.312 1.00 75.69 103 GLY A O 1
ATOM 784 N N . ARG A 1 104 ? -16.083 3.109 0.699 1.00 81.50 104 ARG A N 1
ATOM 785 C CA . ARG A 1 104 ? -15.108 4.213 0.756 1.00 81.50 104 ARG A CA 1
ATOM 786 C C . ARG A 1 104 ? -13.685 3.714 0.986 1.00 81.50 104 ARG A C 1
ATOM 788 O O . ARG A 1 104 ? -12.739 4.293 0.461 1.00 81.50 104 ARG A O 1
ATOM 795 N N . LEU A 1 105 ? -13.536 2.652 1.778 1.00 84.88 105 LEU A N 1
ATOM 796 C CA . LEU A 1 105 ? -12.239 2.025 2.004 1.00 84.88 105 LEU A CA 1
ATOM 797 C C . LEU A 1 105 ? -11.737 1.335 0.728 1.00 84.88 105 LEU A C 1
ATOM 799 O O . LEU A 1 105 ? -10.581 1.527 0.354 1.00 84.88 105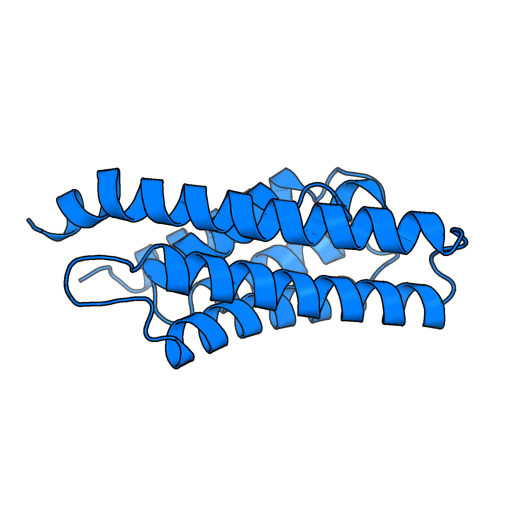 LEU A O 1
ATOM 803 N N . LEU A 1 106 ? -12.615 0.596 0.037 1.00 86.88 106 LEU A N 1
ATOM 804 C CA . LEU A 1 106 ? -12.305 -0.017 -1.257 1.00 86.88 106 LEU A CA 1
ATOM 805 C C . LEU A 1 106 ? -11.872 1.031 -2.278 1.00 86.88 106 LEU A C 1
ATOM 807 O O . LEU A 1 106 ? -10.823 0.874 -2.896 1.00 86.88 106 LEU A O 1
ATOM 811 N N . SER A 1 107 ? -12.660 2.099 -2.447 1.00 84.38 107 SER A N 1
ATOM 812 C CA . SER A 1 107 ? -12.358 3.130 -3.440 1.00 84.38 107 SER A CA 1
ATOM 813 C C . SER A 1 107 ? -11.031 3.820 -3.137 1.00 84.38 107 SER A C 1
ATOM 815 O O . SER A 1 107 ? -10.231 4.017 -4.044 1.00 84.38 107 SER A O 1
ATOM 817 N N . ALA A 1 108 ? -10.761 4.135 -1.866 1.00 88.12 108 ALA A N 1
ATOM 818 C CA . ALA A 1 108 ? -9.512 4.768 -1.456 1.00 88.12 108 ALA A CA 1
ATOM 819 C C . ALA A 1 108 ? -8.289 3.872 -1.711 1.00 88.12 108 ALA A C 1
ATOM 821 O O . ALA A 1 108 ? -7.294 4.351 -2.251 1.00 88.12 108 ALA A O 1
ATOM 822 N N . LEU A 1 109 ? -8.359 2.580 -1.372 1.00 88.56 109 LEU A N 1
ATOM 823 C CA . LEU A 1 109 ? -7.249 1.648 -1.607 1.00 88.56 109 LEU A CA 1
ATOM 824 C C . LEU A 1 109 ? -7.059 1.316 -3.082 1.00 88.56 109 LEU A C 1
ATOM 826 O O . LEU A 1 109 ? -5.931 1.264 -3.562 1.00 88.56 109 LEU A O 1
ATOM 830 N N . SER A 1 110 ? -8.145 1.110 -3.820 1.00 87.75 110 SER A N 1
ATOM 831 C CA . SER A 1 110 ? -8.073 0.892 -5.262 1.00 87.75 110 SER A CA 1
ATOM 832 C C . SER A 1 110 ? -7.446 2.096 -5.965 1.00 87.75 110 SER A C 1
ATOM 834 O O . SER A 1 110 ? -6.598 1.924 -6.837 1.00 87.75 110 SER A O 1
ATOM 836 N N . LEU A 1 111 ? -7.820 3.315 -5.567 1.00 89.94 111 LEU A N 1
ATOM 837 C CA . LEU A 1 111 ? -7.325 4.546 -6.175 1.00 89.94 111 LEU A CA 1
ATOM 838 C C . LEU A 1 111 ? -5.867 4.835 -5.791 1.00 89.94 111 LEU A C 1
ATOM 840 O O . LEU A 1 111 ? -5.077 5.169 -6.671 1.00 89.94 111 LEU A O 1
ATOM 844 N N . SER A 1 112 ? -5.465 4.621 -4.531 1.00 89.38 112 SER A N 1
ATOM 845 C CA . SER A 1 112 ? -4.048 4.726 -4.138 1.00 89.38 112 SER A CA 1
ATOM 846 C C . SER A 1 112 ? -3.176 3.734 -4.908 1.00 89.38 112 SER A C 1
ATOM 848 O O . SER A 1 112 ? -2.076 4.071 -5.345 1.00 89.38 112 SER A O 1
ATOM 850 N N . THR A 1 113 ? -3.688 2.520 -5.111 1.00 89.00 113 THR A N 1
ATOM 851 C CA . THR A 1 113 ? -2.978 1.436 -5.789 1.00 89.00 113 THR A CA 1
ATOM 852 C C . THR A 1 113 ? -2.882 1.681 -7.293 1.00 89.00 113 THR A C 1
ATOM 854 O O . THR A 1 113 ? -1.823 1.468 -7.877 1.00 89.00 113 THR A O 1
ATOM 857 N N . ALA A 1 114 ? -3.941 2.210 -7.911 1.00 88.00 114 ALA A N 1
ATOM 858 C CA . ALA A 1 114 ? -3.923 2.638 -9.306 1.00 88.00 114 ALA A CA 1
ATOM 859 C C . ALA A 1 114 ? -2.904 3.768 -9.532 1.00 88.00 114 ALA A C 1
ATOM 861 O O . ALA A 1 114 ? -2.063 3.664 -10.423 1.00 88.00 114 ALA A O 1
ATOM 862 N N . ILE A 1 115 ? -2.917 4.812 -8.693 1.00 89.69 115 ILE A N 1
ATOM 863 C CA . ILE A 1 115 ? -1.976 5.939 -8.808 1.00 89.69 115 ILE A CA 1
ATOM 864 C C . ILE A 1 115 ? -0.534 5.454 -8.660 1.00 89.69 115 ILE A C 1
ATOM 866 O O . ILE A 1 115 ? 0.315 5.788 -9.489 1.00 89.69 115 ILE A O 1
ATOM 870 N N . ILE A 1 116 ? -0.245 4.644 -7.635 1.00 90.19 116 ILE A N 1
ATOM 871 C CA . ILE A 1 116 ? 1.123 4.173 -7.413 1.00 90.19 116 ILE A CA 1
ATOM 872 C C . ILE A 1 116 ? 1.576 3.197 -8.499 1.00 90.19 116 ILE A C 1
ATOM 874 O O . ILE A 1 116 ? 2.732 3.245 -8.912 1.00 90.19 116 ILE A O 1
ATOM 878 N N . GLY A 1 117 ? 0.672 2.344 -8.989 1.00 86.25 117 GLY A N 1
ATOM 879 C CA . GLY A 1 117 ? 0.939 1.420 -10.085 1.00 86.25 117 GLY A CA 1
ATOM 880 C C . GLY A 1 117 ? 1.294 2.171 -11.364 1.00 86.25 117 GLY A C 1
ATOM 881 O O . GLY A 1 117 ? 2.321 1.883 -11.975 1.00 86.25 117 GLY A O 1
ATOM 882 N N . PHE A 1 118 ? 0.506 3.191 -11.711 1.00 85.44 118 PHE A N 1
ATOM 883 C CA . PHE A 1 118 ? 0.757 4.044 -12.871 1.00 85.44 118 PHE A CA 1
ATOM 884 C C . PHE A 1 118 ? 2.100 4.778 -12.761 1.00 85.44 118 PHE A C 1
ATOM 886 O O . PHE A 1 118 ? 2.930 4.691 -13.665 1.00 85.44 118 PHE A O 1
ATOM 893 N N . MET A 1 119 ? 2.359 5.426 -11.621 1.00 86.00 119 MET A N 1
ATOM 894 C CA . MET A 1 119 ? 3.619 6.140 -11.383 1.00 86.00 119 MET A CA 1
ATOM 895 C C . MET A 1 119 ? 4.833 5.200 -11.395 1.00 86.00 119 MET A C 1
ATOM 897 O O . MET A 1 119 ? 5.877 5.535 -11.953 1.00 86.00 119 MET A O 1
ATOM 901 N N . SER A 1 120 ? 4.704 4.004 -10.814 1.00 82.25 120 SER A N 1
ATOM 902 C CA . SER A 1 120 ? 5.783 3.012 -10.788 1.00 82.25 120 SER A CA 1
ATOM 903 C C . SER A 1 120 ? 6.106 2.469 -12.178 1.00 82.25 120 SER A C 1
ATOM 905 O O . SER A 1 120 ? 7.278 2.232 -12.473 1.00 82.25 120 SER A O 1
ATOM 907 N N . ILE A 1 121 ? 5.094 2.268 -13.028 1.00 81.25 121 ILE A N 1
ATOM 908 C CA . ILE A 1 121 ? 5.291 1.864 -14.425 1.00 81.25 121 ILE A CA 1
ATOM 909 C C . ILE A 1 121 ? 5.985 2.992 -15.194 1.00 81.25 121 ILE A C 1
ATOM 911 O O . ILE A 1 121 ? 7.011 2.735 -15.814 1.00 81.25 121 ILE A O 1
ATOM 915 N N . TYR A 1 122 ? 5.499 4.231 -15.076 1.00 82.50 122 TYR A N 1
ATOM 916 C CA . TYR A 1 122 ? 6.054 5.394 -15.777 1.00 82.50 122 TYR A CA 1
ATOM 917 C C . TYR A 1 122 ? 7.537 5.654 -15.460 1.00 82.50 122 TYR A C 1
AT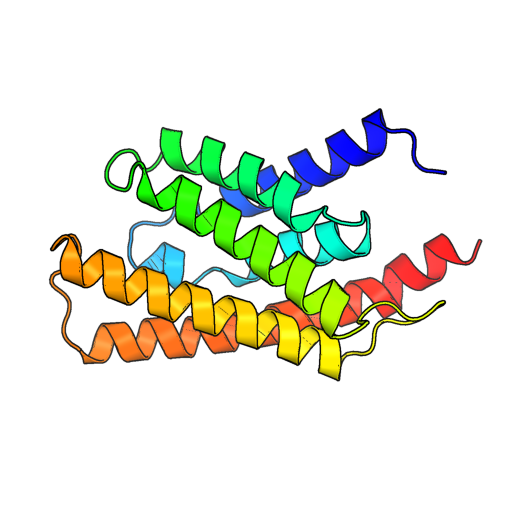OM 919 O O . TYR A 1 122 ? 8.343 5.945 -16.350 1.00 82.50 122 TYR A O 1
ATOM 927 N N . VAL A 1 123 ? 7.933 5.530 -14.191 1.00 81.44 123 VAL A N 1
ATOM 928 C CA . VAL A 1 123 ? 9.346 5.676 -13.810 1.00 81.44 123 VAL A CA 1
ATOM 929 C C . VAL A 1 123 ? 10.162 4.470 -14.270 1.00 81.44 123 VAL A C 1
ATOM 931 O O . VAL A 1 123 ? 11.253 4.653 -14.799 1.00 81.44 123 VAL A O 1
ATOM 934 N N . ALA A 1 124 ? 9.638 3.245 -14.143 1.00 77.88 124 ALA A N 1
ATOM 935 C CA . ALA A 1 124 ? 10.348 2.050 -14.602 1.00 77.88 124 ALA A CA 1
ATOM 936 C C . ALA A 1 124 ? 10.613 2.069 -16.119 1.00 77.88 124 ALA A C 1
ATOM 938 O O . ALA A 1 124 ? 11.685 1.641 -16.545 1.00 77.88 124 ALA A O 1
ATOM 939 N N . THR A 1 125 ? 9.681 2.604 -16.919 1.00 77.00 125 THR A N 1
ATOM 940 C CA . THR A 1 125 ? 9.876 2.821 -18.360 1.00 77.00 125 THR A CA 1
ATOM 941 C C . THR A 1 125 ? 10.889 3.926 -18.639 1.00 77.00 125 THR A C 1
ATOM 943 O O . THR A 1 125 ? 11.752 3.750 -19.491 1.00 77.00 125 THR A O 1
ATOM 946 N N . SER A 1 126 ? 10.829 5.044 -17.907 1.00 77.56 126 SER A N 1
ATOM 947 C CA . SER A 1 126 ? 11.712 6.198 -18.145 1.00 77.56 126 SER A CA 1
ATOM 948 C C . SER A 1 126 ? 13.179 5.917 -17.800 1.00 77.56 126 SER A C 1
ATOM 950 O O . SER A 1 126 ? 14.071 6.441 -18.455 1.00 77.56 126 SER A O 1
ATOM 952 N N . VAL A 1 127 ? 13.436 5.085 -16.785 1.00 76.06 127 VAL A N 1
ATOM 953 C CA . VAL A 1 127 ? 14.798 4.710 -16.353 1.00 76.06 127 VAL A CA 1
ATOM 954 C C . VAL A 1 127 ? 15.343 3.519 -17.163 1.00 76.06 127 VAL A C 1
ATOM 956 O O . VAL A 1 127 ? 16.504 3.155 -17.028 1.00 76.06 127 VAL A O 1
ATOM 959 N N . GLY A 1 128 ? 14.528 2.894 -18.022 1.00 69.75 128 GLY A N 1
ATOM 960 C CA . GLY A 1 128 ? 14.944 1.739 -18.827 1.00 69.75 128 GLY A CA 1
ATOM 961 C C . GLY A 1 128 ? 15.133 0.442 -18.027 1.00 69.75 128 GLY A C 1
ATOM 962 O O . GLY A 1 128 ? 15.678 -0.524 -18.549 1.00 69.75 128 GLY A O 1
ATOM 963 N N . LEU A 1 129 ? 14.657 0.393 -16.775 1.00 65.44 129 LEU A N 1
ATOM 964 C CA . LEU A 1 129 ? 14.787 -0.765 -15.874 1.00 65.44 129 LEU A CA 1
ATOM 965 C C . LEU A 1 129 ? 13.882 -1.948 -16.264 1.00 65.44 129 LEU A C 1
ATOM 967 O O . LEU A 1 129 ? 14.017 -3.038 -15.714 1.00 65.44 129 LEU A O 1
ATOM 971 N N . MET A 1 130 ? 12.936 -1.748 -17.185 1.00 60.66 130 MET A N 1
ATOM 972 C CA . MET A 1 130 ? 12.037 -2.795 -17.677 1.00 60.66 130 MET A CA 1
ATOM 973 C C . MET A 1 130 ? 11.940 -2.771 -19.205 1.00 60.66 130 MET A C 1
ATOM 975 O O . MET A 1 130 ? 11.314 -1.859 -19.744 1.00 60.66 130 MET A O 1
ATOM 979 N N . PRO A 1 131 ? 12.445 -3.801 -19.905 1.00 67.00 131 PRO A N 1
ATOM 980 C CA . PRO A 1 131 ? 12.213 -3.996 -21.327 1.00 67.00 131 PRO A CA 1
ATOM 981 C C . PRO A 1 131 ? 11.019 -4.936 -21.512 1.00 67.00 131 PRO A C 1
ATOM 983 O O . PRO A 1 131 ? 11.187 -6.096 -21.869 1.00 67.00 131 PRO A O 1
ATOM 986 N N . LEU A 1 132 ? 9.800 -4.502 -21.188 1.00 61.31 132 LEU A N 1
ATOM 987 C CA . LEU A 1 132 ? 8.648 -5.405 -21.229 1.00 61.31 132 LEU A CA 1
ATOM 988 C C . LEU A 1 132 ? 7.482 -4.735 -21.946 1.00 61.31 132 LEU A C 1
ATOM 990 O O . LEU A 1 132 ? 6.953 -3.731 -21.496 1.00 61.31 132 LEU A O 1
ATOM 994 N N . THR A 1 133 ? 7.134 -5.318 -23.092 1.00 72.88 133 THR A N 1
ATOM 995 C CA . THR A 1 133 ? 5.992 -5.021 -23.971 1.00 72.88 133 THR A CA 1
ATOM 996 C C . THR A 1 133 ? 4.795 -4.339 -23.288 1.00 72.88 133 THR A C 1
ATOM 998 O O . THR A 1 133 ? 4.416 -4.695 -22.173 1.00 72.88 133 THR A O 1
ATOM 1001 N N . SER A 1 134 ? 4.121 -3.417 -23.992 1.00 75.81 134 SER A N 1
ATOM 1002 C CA . SER A 1 134 ? 2.968 -2.653 -23.476 1.00 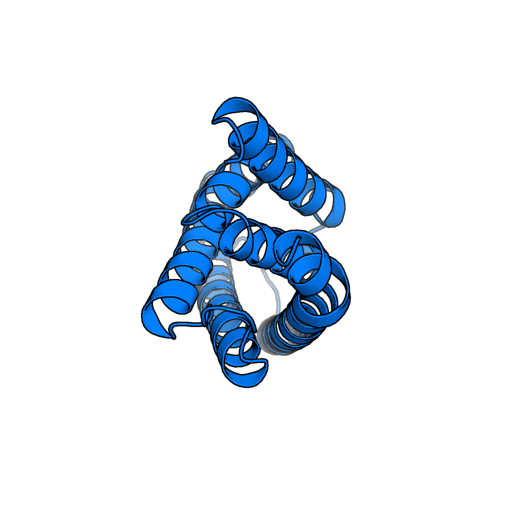75.81 134 SER A CA 1
ATOM 1003 C C . SER A 1 134 ? 1.891 -3.513 -22.799 1.00 75.81 134 SER A C 1
ATOM 1005 O O . SER A 1 134 ? 1.260 -3.078 -21.839 1.00 75.81 134 SER A O 1
ATOM 1007 N N . ILE A 1 135 ? 1.719 -4.756 -23.257 1.00 80.62 135 ILE A N 1
ATOM 1008 C CA . ILE A 1 135 ? 0.802 -5.750 -22.685 1.00 80.62 135 ILE A CA 1
ATOM 1009 C C . ILE A 1 135 ? 1.135 -6.089 -21.227 1.00 80.62 135 ILE A C 1
ATOM 1011 O O . ILE A 1 135 ? 0.231 -6.170 -20.397 1.00 80.62 135 ILE A O 1
ATOM 1015 N N . LEU A 1 136 ? 2.413 -6.237 -20.877 1.00 78.00 136 LEU A N 1
ATOM 1016 C CA . LEU A 1 136 ? 2.813 -6.603 -19.520 1.00 78.00 136 LEU A CA 1
ATOM 1017 C C . LEU A 1 136 ? 2.529 -5.475 -18.518 1.00 78.00 136 LEU A C 1
ATOM 1019 O O . LEU A 1 136 ? 2.134 -5.748 -17.385 1.00 78.00 136 LEU A O 1
ATOM 1023 N N . TYR A 1 137 ? 2.635 -4.212 -18.944 1.00 78.94 137 TYR A N 1
ATOM 1024 C CA . TYR A 1 137 ? 2.246 -3.065 -18.117 1.00 78.94 137 TYR A CA 1
ATOM 1025 C C . TYR A 1 137 ? 0.750 -3.041 -17.829 1.00 78.94 137 TYR A C 1
ATOM 1027 O O . TYR A 1 137 ? 0.357 -2.822 -16.683 1.00 78.94 137 TYR A O 1
ATOM 1035 N N . VAL A 1 138 ? -0.079 -3.315 -18.841 1.00 82.50 138 VAL A N 1
ATOM 1036 C CA . VAL A 1 138 ? -1.534 -3.404 -18.664 1.00 82.50 138 VAL A CA 1
ATOM 1037 C C . VAL A 1 138 ? -1.875 -4.524 -17.683 1.00 82.50 138 VAL A C 1
ATOM 1039 O O . VAL A 1 138 ? -2.661 -4.307 -16.764 1.00 82.50 138 VAL A O 1
ATOM 1042 N N . ILE A 1 139 ? -1.235 -5.690 -17.809 1.00 84.75 139 ILE A N 1
ATOM 1043 C CA . ILE A 1 139 ? -1.458 -6.826 -16.905 1.00 84.75 139 ILE A CA 1
ATOM 1044 C C . ILE A 1 139 ? -1.064 -6.477 -15.462 1.00 84.75 139 ILE A C 1
ATOM 1046 O O . ILE A 1 139 ? -1.870 -6.676 -14.553 1.00 84.75 139 ILE A O 1
ATOM 1050 N N . ILE A 1 140 ? 0.133 -5.920 -15.233 1.00 82.50 140 ILE A N 1
ATOM 1051 C CA . ILE A 1 140 ? 0.576 -5.510 -13.886 1.00 82.50 140 ILE A CA 1
ATOM 1052 C C . ILE A 1 140 ? -0.383 -4.477 -13.295 1.00 82.50 140 ILE A C 1
ATOM 1054 O O . ILE A 1 140 ? -0.730 -4.567 -12.118 1.00 82.50 140 ILE A O 1
ATOM 1058 N N . PHE A 1 141 ? -0.825 -3.510 -14.099 1.00 84.69 141 PHE A N 1
ATOM 1059 C CA . PHE A 1 141 ? -1.747 -2.475 -13.648 1.00 84.69 141 PHE A CA 1
ATOM 1060 C C . PHE A 1 141 ? -3.103 -3.062 -13.242 1.00 84.69 141 PHE A C 1
ATOM 1062 O O . PHE A 1 141 ? -3.572 -2.808 -12.132 1.00 84.69 141 PHE A O 1
ATOM 1069 N N . VAL A 1 142 ? -3.702 -3.895 -14.097 1.00 87.62 142 VAL A N 1
ATOM 1070 C CA . VAL A 1 142 ? -4.994 -4.546 -13.828 1.00 87.62 142 VAL A CA 1
ATOM 1071 C C . VAL A 1 142 ? -4.906 -5.425 -12.579 1.00 87.62 142 VAL A C 1
ATOM 1073 O O . VAL A 1 142 ? -5.749 -5.307 -11.689 1.00 87.62 142 VAL A O 1
ATOM 1076 N N . ILE A 1 143 ? -3.859 -6.245 -12.457 1.00 87.25 143 ILE A N 1
ATOM 1077 C CA . ILE A 1 143 ? -3.637 -7.091 -11.276 1.00 87.25 143 ILE A CA 1
ATOM 1078 C C . ILE A 1 143 ? -3.423 -6.236 -10.022 1.00 87.25 143 ILE A C 1
ATOM 1080 O O . ILE A 1 143 ? -3.986 -6.536 -8.971 1.00 87.25 143 ILE A O 1
ATOM 1084 N N . GLY A 1 144 ? -2.673 -5.138 -10.123 1.00 85.44 144 GLY A N 1
ATOM 1085 C CA . GLY A 1 144 ? -2.485 -4.188 -9.029 1.00 85.44 144 GLY A CA 1
ATOM 1086 C C . GLY A 1 144 ? -3.810 -3.612 -8.524 1.00 85.44 144 GLY A C 1
ATOM 1087 O O . GLY A 1 144 ? -4.064 -3.617 -7.320 1.00 85.44 144 GLY A O 1
ATOM 1088 N N . VAL A 1 145 ? -4.691 -3.180 -9.428 1.00 87.69 145 VAL A N 1
ATOM 1089 C CA . VAL A 1 145 ? -6.023 -2.664 -9.069 1.00 87.69 145 VAL A CA 1
ATOM 1090 C C . VAL A 1 145 ? -6.877 -3.747 -8.408 1.00 87.69 145 VAL A C 1
ATOM 1092 O O . VAL A 1 145 ? -7.457 -3.495 -7.350 1.00 87.69 145 VAL A O 1
ATOM 1095 N N . ILE A 1 146 ? -6.901 -4.963 -8.967 1.00 89.94 146 ILE A N 1
ATOM 1096 C CA . ILE A 1 146 ? -7.608 -6.110 -8.371 1.00 89.94 146 ILE A CA 1
ATOM 1097 C C . ILE A 1 146 ? -7.102 -6.362 -6.947 1.00 89.94 146 ILE A C 1
ATOM 1099 O O . ILE A 1 146 ? -7.900 -6.494 -6.019 1.00 89.94 146 ILE A O 1
ATOM 1103 N N . ASN A 1 147 ? -5.786 -6.341 -6.740 1.00 89.00 147 ASN A N 1
ATOM 1104 C CA . ASN A 1 147 ? -5.192 -6.511 -5.420 1.00 89.00 147 ASN A CA 1
ATOM 1105 C C . ASN A 1 147 ? -5.598 -5.411 -4.437 1.00 89.00 147 ASN A C 1
ATOM 1107 O O . ASN A 1 147 ? -5.849 -5.709 -3.271 1.00 89.00 147 ASN A O 1
ATOM 1111 N N . GLY A 1 148 ? -5.688 -4.158 -4.891 1.00 86.50 148 GLY A N 1
ATOM 1112 C CA . GLY A 1 148 ? -6.175 -3.041 -4.080 1.00 86.50 148 GLY A CA 1
ATOM 1113 C C . GLY A 1 148 ? -7.633 -3.226 -3.643 1.00 86.50 148 GLY A C 1
ATOM 1114 O O . GLY A 1 148 ? -7.966 -2.975 -2.484 1.00 86.50 148 GLY A O 1
ATOM 1115 N N . ILE A 1 149 ? -8.487 -3.733 -4.538 1.00 88.56 149 ILE A N 1
ATOM 1116 C CA . ILE A 1 149 ? -9.889 -4.070 -4.238 1.00 88.56 149 ILE A CA 1
ATOM 1117 C C . ILE A 1 149 ? -9.961 -5.203 -3.207 1.00 88.56 149 ILE A C 1
ATOM 1119 O O . ILE A 1 149 ? -10.657 -5.071 -2.197 1.00 88.56 149 ILE A O 1
ATOM 1123 N N . VAL A 1 150 ? -9.220 -6.295 -3.430 1.00 89.38 150 VAL A N 1
ATOM 1124 C CA . VAL A 1 150 ? -9.174 -7.456 -2.524 1.00 89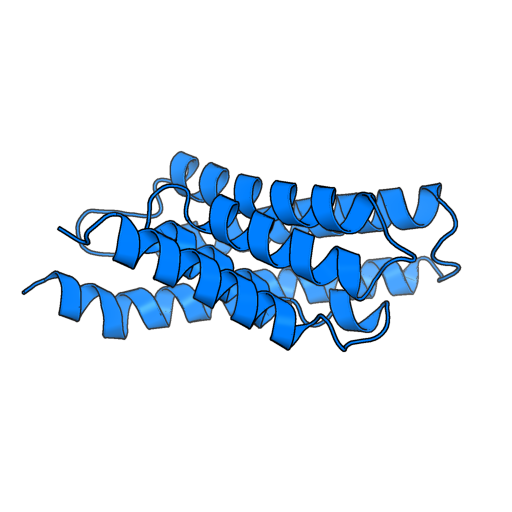.38 150 VAL A CA 1
ATOM 1125 C C . VAL A 1 150 ? -8.647 -7.051 -1.149 1.00 89.38 150 VAL A C 1
ATOM 1127 O O . VAL A 1 150 ? -9.262 -7.380 -0.134 1.00 89.38 150 VAL A O 1
ATOM 1130 N N . ALA A 1 151 ? -7.557 -6.283 -1.102 1.00 88.25 151 ALA A N 1
ATOM 1131 C CA . ALA A 1 151 ? -7.000 -5.757 0.138 1.00 88.25 151 ALA A CA 1
ATOM 1132 C C . ALA A 1 151 ? -8.019 -4.883 0.873 1.00 88.25 151 ALA A C 1
ATOM 1134 O O . ALA A 1 151 ? -8.216 -5.059 2.072 1.00 88.25 151 ALA A O 1
ATOM 1135 N N . GLY A 1 152 ? -8.728 -4.004 0.161 1.00 86.62 152 GLY A N 1
ATOM 1136 C CA . GLY A 1 152 ? -9.772 -3.187 0.766 1.00 86.62 152 GLY A CA 1
ATOM 1137 C C . GLY A 1 152 ? -10.922 -4.009 1.340 1.00 86.62 152 GLY A C 1
ATOM 1138 O O . GLY A 1 152 ? -11.369 -3.757 2.461 1.00 86.62 152 GLY A O 1
ATOM 1139 N N . TYR A 1 153 ? -11.371 -5.033 0.621 1.00 87.19 153 TYR A N 1
ATOM 1140 C CA . TYR A 1 153 ? -12.428 -5.913 1.110 1.00 87.19 153 TYR A CA 1
ATOM 1141 C C . TYR A 1 153 ? -11.992 -6.657 2.377 1.00 87.19 153 TYR A C 1
ATOM 1143 O O . TYR A 1 153 ? -12.700 -6.637 3.387 1.00 87.19 153 TYR A O 1
ATOM 1151 N N . LEU A 1 154 ? -10.790 -7.237 2.358 1.00 87.50 154 LEU A N 1
ATOM 1152 C CA . LEU A 1 154 ? -10.215 -7.948 3.497 1.00 87.50 154 LEU A CA 1
ATOM 1153 C C . LEU A 1 154 ? -9.997 -7.028 4.702 1.00 87.50 154 LEU A C 1
ATOM 1155 O O . LEU A 1 154 ? -10.375 -7.388 5.815 1.00 87.50 154 LEU A O 1
ATOM 1159 N N . THR A 1 155 ? -9.453 -5.824 4.505 1.00 87.12 155 THR A N 1
ATOM 1160 C CA . THR A 1 155 ? -9.275 -4.847 5.588 1.00 87.12 155 THR A CA 1
ATOM 1161 C C . THR A 1 155 ? -10.612 -4.472 6.215 1.00 87.12 155 THR A C 1
ATOM 1163 O O . THR A 1 155 ? -10.721 -4.411 7.439 1.00 87.12 155 THR A O 1
ATOM 1166 N N . SER A 1 156 ? -11.643 -4.246 5.401 1.00 84.81 156 SER A N 1
ATOM 1167 C CA . SER A 1 156 ? -12.981 -3.930 5.895 1.00 84.81 156 SER A CA 1
ATOM 1168 C C . SER A 1 156 ? -13.597 -5.087 6.687 1.00 84.81 156 SER A C 1
ATOM 1170 O O . SER A 1 156 ? -14.184 -4.850 7.745 1.00 84.81 156 SER A O 1
ATOM 1172 N N . LEU A 1 157 ? -13.422 -6.326 6.219 1.00 85.19 157 LEU A N 1
ATOM 1173 C CA . LEU A 1 157 ? -13.883 -7.527 6.913 1.00 85.19 157 LEU A CA 1
ATOM 1174 C C . LEU A 1 157 ? -13.168 -7.681 8.259 1.00 85.19 157 LEU A C 1
ATOM 1176 O O . LEU A 1 157 ? -13.828 -7.821 9.287 1.00 85.19 157 LEU A O 1
ATOM 1180 N N . ILE A 1 158 ? -11.837 -7.588 8.269 1.00 85.44 158 ILE A N 1
ATOM 1181 C CA . ILE A 1 158 ? -11.020 -7.681 9.486 1.00 85.44 158 ILE A CA 1
ATOM 1182 C C . ILE A 1 158 ? -11.428 -6.594 10.487 1.00 85.44 158 ILE A C 1
ATOM 1184 O O . ILE A 1 158 ? -11.633 -6.881 11.670 1.00 85.44 158 ILE A O 1
ATOM 1188 N N . TRP A 1 159 ? -11.609 -5.360 10.011 1.00 83.25 159 TRP A N 1
ATOM 1189 C CA . TRP A 1 159 ? -11.988 -4.242 10.862 1.00 83.25 159 TRP A CA 1
ATOM 1190 C C . TRP A 1 159 ? -13.380 -4.422 11.466 1.00 83.25 159 TRP A C 1
ATOM 1192 O O . TRP A 1 159 ? -13.523 -4.395 12.684 1.00 83.25 159 TRP A O 1
ATOM 1202 N N . ASN A 1 160 ? -14.400 -4.640 10.635 1.00 80.88 160 ASN A N 1
ATOM 1203 C CA . ASN A 1 160 ? -15.787 -4.686 11.098 1.00 80.88 160 ASN A CA 1
ATOM 1204 C C . ASN A 1 160 ? -16.092 -5.954 11.913 1.00 80.88 160 ASN A C 1
ATOM 1206 O O . ASN A 1 160 ? -16.932 -5.904 12.806 1.00 80.88 160 ASN A O 1
ATOM 1210 N N . LYS A 1 161 ? -15.417 -7.078 11.633 1.00 77.62 161 LYS A N 1
ATOM 1211 C CA . LYS A 1 161 ? -15.699 -8.365 12.286 1.00 77.62 161 LYS A CA 1
ATOM 1212 C C . LYS A 1 161 ? -14.899 -8.590 13.570 1.00 77.62 161 LYS A C 1
ATOM 1214 O O . LYS A 1 161 ? -15.446 -9.156 14.509 1.00 77.62 161 LYS A O 1
ATOM 1219 N N . TYR A 1 162 ? -13.634 -8.165 13.621 1.00 76.25 162 TYR A N 1
ATOM 1220 C CA . TYR A 1 162 ? -12.743 -8.487 14.745 1.00 76.25 162 TYR A CA 1
ATOM 1221 C C . TYR A 1 162 ? -12.340 -7.260 15.567 1.00 76.25 162 TYR A C 1
ATOM 1223 O O . TYR A 1 162 ? -12.376 -7.303 16.794 1.00 76.25 162 TYR A O 1
ATOM 1231 N N . LEU A 1 163 ? -11.980 -6.148 14.919 1.00 69.88 163 LEU A N 1
ATOM 1232 C CA . LEU A 1 163 ? -11.428 -4.987 15.630 1.00 69.88 163 LEU A CA 1
ATOM 1233 C C . LEU A 1 163 ? -12.485 -4.015 16.151 1.00 69.88 163 LEU A C 1
ATOM 1235 O O . LEU A 1 163 ? -12.326 -3.490 17.250 1.00 69.88 163 LEU A O 1
ATOM 1239 N N . ALA A 1 164 ? -13.569 -3.792 15.410 1.00 67.25 164 ALA A N 1
ATOM 1240 C CA . ALA A 1 164 ? -14.656 -2.915 15.841 1.00 67.25 164 ALA A CA 1
ATOM 1241 C C . ALA A 1 164 ? -15.316 -3.426 17.132 1.00 67.25 164 ALA A C 1
ATOM 1243 O O . ALA A 1 164 ? -15.723 -2.631 17.971 1.00 67.25 164 ALA A O 1
ATOM 1244 N N . TYR A 1 165 ? -15.361 -4.749 17.323 1.00 60.66 165 TYR A N 1
ATOM 1245 C CA . TYR A 1 165 ? -15.858 -5.360 18.554 1.00 60.66 165 TYR A CA 1
ATOM 1246 C C . TYR A 1 165 ? -14.896 -5.155 19.734 1.00 60.66 165 TYR A C 1
ATOM 1248 O O . TYR A 1 165 ? -15.333 -4.820 20.829 1.00 60.66 165 TYR A O 1
ATOM 1256 N N . TYR A 1 166 ? -13.584 -5.295 19.510 1.00 60.97 166 TYR A N 1
ATOM 1257 C CA . TYR A 1 166 ? -12.579 -5.165 20.571 1.00 60.97 166 TYR A CA 1
ATOM 1258 C C . TYR A 1 166 ? -12.415 -3.724 21.080 1.00 60.97 166 TYR A C 1
ATOM 1260 O O . TYR A 1 166 ? -12.140 -3.523 22.253 1.00 60.97 166 TYR A O 1
ATOM 1268 N N . PHE A 1 167 ? -12.602 -2.717 20.220 1.00 57.59 167 PHE A N 1
ATOM 1269 C CA . PHE A 1 167 ? -12.544 -1.298 20.608 1.00 57.59 167 PHE A CA 1
ATOM 1270 C C . PHE A 1 167 ? -13.869 -0.743 21.168 1.00 57.59 167 PHE A C 1
ATOM 1272 O O . PHE A 1 167 ? -13.929 0.439 21.504 1.00 57.59 167 PHE A O 1
ATOM 1279 N N . LYS A 1 168 ? -14.921 -1.571 21.240 1.00 46.91 168 LYS A N 1
ATOM 1280 C CA . LYS A 1 168 ? -16.223 -1.225 21.832 1.00 46.91 168 LYS A CA 1
ATOM 1281 C C . LYS A 1 168 ? -16.259 -1.432 23.359 1.00 46.91 168 LYS A C 1
ATOM 1283 O O . LYS A 1 168 ? -17.111 -0.828 24.005 1.00 46.91 168 LYS A O 1
ATOM 1288 N N . ASN A 1 169 ? -15.359 -2.257 23.904 1.00 36.12 169 ASN A N 1
ATOM 1289 C CA . ASN A 1 169 ? -15.157 -2.473 25.346 1.00 36.12 169 ASN A CA 1
ATOM 1290 C C . ASN A 1 169 ? -13.937 -1.699 25.860 1.00 36.12 169 ASN A C 1
ATOM 1292 O O . ASN A 1 169 ? -13.897 -1.453 27.084 1.00 36.12 169 ASN A O 1
#

Nearest PDB structures (foldseek):
  3p5n-assembly1_B  TM=7.161E-01  e=9.122E-03  Staphylococcus aureus subsp. aureus TCH60
  9fw3-assembly1_B  TM=3.209E-01  e=6.547E+00  Mycolicibacterium thermoresistibile ATCC 19527